Protein AF-A6N4C1-F1 (afdb_monomer_lite)

pLDDT: mean 81.68, std 13.96, range [49.44, 97.88]

InterPro domains:
  IPR003020 Bicarbonate transporter, eukaryotic [PTHR11453] (42-93)
  IPR013769 Band 3 cytoplasmic domain [PF07565] (44-93)
  IPR016152 Phosphotransferase/anion transporter [G3DSA:3.40.930.10] (39-93)
  IPR016152 Phosphotransferase/anion transporter [SSF55804] (44-93)

Organism: Cynomys ludovicianus (NCBI:txid45480)

Foldseek 3Di:
DDQKDKDKDDFDDDDDPDDPPDDPVNVVVCVVVVPDPPDPDDGFIKMWMWGFDDDPNPDTDTDTAWIDGPFIWGQDPPRPDIDDTHHDDDDDD

Secondary structure (DSSP, 8-state):
--SEEEEEEEEE----SS-----HHHHHHHHHHT--TTSPPPPEEEEEEEEEEEETTTEEEEEEEEEEESEEEEBPTTSS-BPPPB---PPP-

Structure (mmCIF, N/CA/C/O backbone):
data_AF-A6N4C1-F1
#
_entry.id   AF-A6N4C1-F1
#
loop_
_atom_site.group_PDB
_atom_site.id
_atom_site.type_symbol
_atom_site.label_atom_id
_atom_site.label_alt_id
_atom_site.label_comp_id
_atom_site.label_asym_id
_atom_site.label_entity_id
_atom_site.label_seq_id
_atom_site.pdbx_PDB_ins_code
_atom_site.Cartn_x
_atom_site.Cartn_y
_atom_site.Cartn_z
_atom_site.occupancy
_atom_site.B_iso_or_equiv
_atom_site.auth_seq_id
_atom_site.auth_comp_id
_atom_site.auth_asym_id
_atom_site.auth_atom_id
_atom_site.pdbx_PDB_model_num
ATOM 1 N N . TRP A 1 1 ? 5.983 7.165 18.664 1.00 49.44 1 TRP A N 1
ATOM 2 C CA . TRP A 1 1 ? 5.996 5.699 18.775 1.00 49.44 1 TRP A CA 1
ATOM 3 C C . TRP A 1 1 ? 5.039 5.196 17.710 1.00 49.44 1 TRP A C 1
ATOM 5 O O . TRP A 1 1 ? 3.843 5.379 17.868 1.00 49.44 1 TRP A O 1
ATOM 15 N N . SER A 1 2 ? 5.558 4.789 16.551 1.00 60.12 2 SER A N 1
ATOM 16 C CA . SER A 1 2 ? 4.728 4.363 15.414 1.00 60.12 2 SER A CA 1
ATOM 17 C C . SER A 1 2 ? 4.056 3.029 15.749 1.00 60.12 2 SER A C 1
ATOM 19 O O . SER A 1 2 ? 4.732 2.147 16.270 1.00 60.12 2 SER A O 1
ATOM 21 N N . SER A 1 3 ? 2.763 2.876 15.450 1.00 80.00 3 SER A N 1
ATOM 22 C CA . SER A 1 3 ? 2.014 1.611 15.599 1.00 80.00 3 SER A CA 1
ATOM 23 C C . SER A 1 3 ? 2.189 0.682 14.390 1.00 80.00 3 SER A C 1
ATOM 25 O O . SER A 1 3 ? 1.417 -0.251 14.193 1.00 80.00 3 SER A O 1
ATOM 27 N N . THR A 1 4 ? 3.175 0.983 13.549 1.00 82.56 4 THR A N 1
ATOM 28 C CA . THR A 1 4 ? 3.333 0.422 12.212 1.00 82.56 4 THR A CA 1
ATOM 29 C C . THR A 1 4 ? 4.796 0.078 11.983 1.00 82.56 4 THR A C 1
ATOM 31 O O . THR A 1 4 ? 5.676 0.899 12.277 1.00 82.56 4 THR A O 1
ATOM 34 N N . PHE A 1 5 ? 5.045 -1.115 11.451 1.00 88.88 5 PHE A N 1
ATOM 35 C CA . PHE A 1 5 ? 6.367 -1.652 11.171 1.00 88.88 5 PHE A CA 1
ATOM 36 C C . PHE A 1 5 ? 6.420 -2.194 9.744 1.00 88.88 5 PHE A C 1
ATOM 38 O O . PHE A 1 5 ? 5.553 -2.948 9.319 1.00 88.88 5 PHE A O 1
ATOM 45 N N . LEU A 1 6 ? 7.437 -1.783 8.991 1.00 87.00 6 LEU A N 1
ATOM 46 C CA . LEU A 1 6 ? 7.612 -2.155 7.590 1.00 87.00 6 LEU A CA 1
ATOM 47 C C . LEU A 1 6 ? 8.786 -3.129 7.496 1.00 87.00 6 LEU A C 1
ATOM 49 O O . LEU A 1 6 ? 9.908 -2.789 7.884 1.00 87.00 6 LEU A O 1
ATOM 53 N N . ARG A 1 7 ? 8.528 -4.345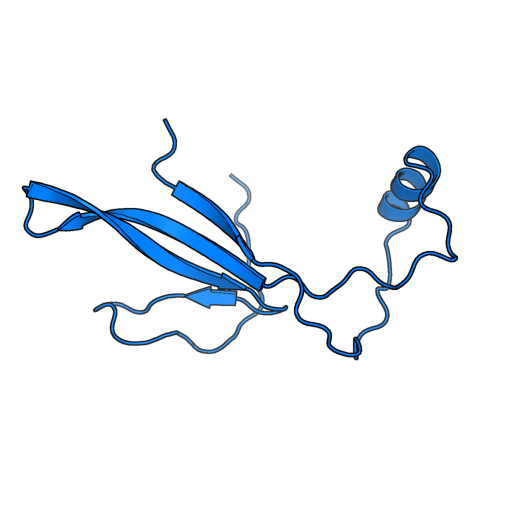 7.012 1.00 88.25 7 ARG A N 1
ATOM 54 C CA . ARG A 1 7 ? 9.522 -5.417 6.895 1.00 88.25 7 ARG A CA 1
ATOM 55 C C . ARG A 1 7 ? 9.866 -5.630 5.435 1.00 88.25 7 ARG A C 1
ATOM 57 O O . ARG A 1 7 ? 9.001 -5.911 4.614 1.00 88.25 7 ARG A O 1
ATOM 64 N N . VAL A 1 8 ? 11.149 -5.512 5.110 1.00 82.88 8 VAL A N 1
ATOM 65 C CA . VAL A 1 8 ? 11.667 -5.902 3.797 1.00 82.88 8 VAL A CA 1
ATOM 66 C C . VAL A 1 8 ? 12.221 -7.310 3.930 1.00 82.88 8 VAL A C 1
ATOM 68 O O . VAL A 1 8 ? 13.199 -7.536 4.647 1.00 82.88 8 VAL A O 1
ATOM 71 N N . VAL A 1 9 ? 11.581 -8.258 3.258 1.00 76.56 9 VAL A N 1
ATOM 72 C CA . VAL A 1 9 ? 12.048 -9.640 3.190 1.00 76.56 9 VAL A CA 1
ATOM 73 C C . VAL A 1 9 ? 13.027 -9.751 2.022 1.00 76.56 9 VAL A C 1
ATOM 75 O O . VAL A 1 9 ? 12.890 -9.070 1.003 1.00 76.56 9 VAL A O 1
ATOM 78 N N . GLN A 1 10 ? 14.059 -10.577 2.203 1.00 65.44 10 GLN A N 1
ATOM 79 C CA . GLN A 1 10 ? 15.150 -10.760 1.248 1.00 65.44 10 GLN A CA 1
ATOM 80 C C . GLN A 1 10 ? 14.666 -11.013 -0.190 1.00 65.44 10 GLN A C 1
ATOM 82 O O . GLN A 1 10 ? 13.576 -11.546 -0.403 1.00 65.44 10 GLN A O 1
ATOM 87 N N . PRO A 1 11 ? 15.485 -10.636 -1.183 1.00 63.25 11 PRO A N 1
ATOM 88 C CA . PRO A 1 11 ? 15.054 -10.586 -2.566 1.00 63.25 11 PRO A CA 1
ATOM 89 C C . PRO A 1 11 ? 14.568 -11.921 -3.127 1.00 63.25 11 PRO A C 1
ATOM 91 O O . PRO A 1 11 ? 15.207 -12.961 -2.962 1.00 63.25 11 PRO A O 1
ATOM 94 N N . VAL A 1 12 ? 13.479 -11.856 -3.892 1.00 59.44 12 VAL A N 1
ATOM 95 C CA . VAL A 1 12 ? 13.037 -12.957 -4.745 1.00 59.44 12 VAL A CA 1
ATOM 96 C C . VAL A 1 12 ? 13.835 -12.864 -6.045 1.00 59.44 12 VAL A C 1
ATOM 98 O O . VAL A 1 12 ? 13.693 -11.904 -6.805 1.00 59.44 12 VAL A O 1
ATOM 101 N N . PHE A 1 13 ? 14.707 -13.837 -6.311 1.00 57.34 13 PHE A N 1
ATOM 102 C CA . PHE A 1 13 ? 15.432 -13.903 -7.581 1.00 57.34 13 PHE A CA 1
ATOM 103 C C . PHE A 1 13 ? 14.446 -14.215 -8.707 1.00 57.34 13 PHE A C 1
ATOM 105 O O . PHE A 1 13 ? 14.009 -15.352 -8.861 1.00 57.34 13 PHE A O 1
ATOM 112 N N . ASN A 1 14 ? 14.072 -13.203 -9.487 1.00 59.06 14 ASN A N 1
ATOM 113 C CA . ASN A 1 14 ? 13.231 -13.388 -10.660 1.00 59.06 14 ASN A CA 1
ATOM 114 C C . ASN A 1 14 ? 13.609 -12.384 -11.754 1.00 59.06 14 ASN A C 1
ATOM 116 O O . ASN A 1 14 ? 13.859 -11.210 -11.475 1.00 59.06 14 ASN A O 1
ATOM 120 N N . HIS A 1 15 ? 13.657 -12.840 -13.007 1.00 54.62 15 HIS A N 1
ATOM 121 C CA . HIS A 1 15 ? 14.031 -12.003 -14.147 1.00 54.62 15 HIS A CA 1
ATOM 122 C C . HIS A 1 15 ? 12.992 -10.889 -14.354 1.00 54.62 15 HIS A C 1
ATOM 124 O O . HIS A 1 15 ? 11.803 -11.146 -14.559 1.00 54.62 15 HIS A O 1
ATOM 130 N N . SER A 1 16 ? 13.429 -9.632 -14.252 1.00 53.84 16 SER A N 1
ATOM 131 C CA . SER A 1 16 ? 12.541 -8.477 -14.374 1.00 53.84 16 SER A CA 1
ATOM 132 C C . SER A 1 16 ? 12.006 -8.351 -15.805 1.00 53.84 16 SER A C 1
ATOM 134 O O . SER A 1 16 ? 12.768 -8.156 -16.744 1.00 53.84 16 SER A O 1
ATOM 136 N N . ILE A 1 17 ? 10.684 -8.437 -15.971 1.00 56.25 17 ILE A N 1
ATOM 137 C CA . ILE A 1 17 ? 9.978 -8.227 -17.251 1.00 56.25 17 ILE A CA 1
ATOM 138 C C . ILE A 1 17 ? 9.763 -6.742 -17.598 1.00 56.25 17 ILE A C 1
ATOM 140 O O . ILE A 1 17 ? 9.233 -6.430 -18.659 1.00 56.25 17 ILE A O 1
ATOM 144 N N . PHE A 1 18 ? 10.160 -5.825 -16.711 1.00 52.09 18 PHE A N 1
ATOM 145 C CA . PHE A 1 18 ? 10.056 -4.383 -16.924 1.00 52.09 18 PHE A CA 1
ATOM 146 C C . PHE A 1 18 ? 11.453 -3.763 -16.888 1.00 52.09 18 PHE A C 1
ATOM 148 O O . PHE A 1 18 ? 12.152 -3.853 -15.876 1.00 52.09 18 PHE A O 1
ATOM 155 N N . THR A 1 19 ? 11.851 -3.119 -17.985 1.00 53.09 19 THR A N 1
ATOM 156 C CA . THR A 1 19 ? 13.009 -2.222 -18.013 1.00 53.09 19 THR A CA 1
ATOM 157 C C . THR A 1 19 ? 12.637 -0.968 -17.227 1.00 53.09 19 THR A C 1
ATOM 159 O O . THR A 1 19 ? 11.675 -0.286 -17.585 1.00 53.09 19 THR A O 1
ATOM 162 N N . SER A 1 20 ? 13.350 -0.672 -16.139 1.00 57.31 20 SER A N 1
ATOM 163 C CA . SER A 1 20 ? 13.112 0.546 -15.361 1.00 57.31 20 SER A CA 1
ATOM 164 C C . SER A 1 20 ? 13.416 1.764 -16.240 1.00 57.31 20 SER A C 1
ATOM 166 O O . SER A 1 20 ? 14.571 2.027 -16.560 1.00 57.31 20 SER A O 1
ATOM 168 N N . ALA A 1 21 ? 12.386 2.488 -16.686 1.00 58.94 21 ALA A N 1
ATOM 169 C CA . ALA A 1 21 ? 12.554 3.800 -17.302 1.00 58.94 21 ALA A CA 1
ATOM 170 C C . ALA A 1 21 ? 12.797 4.794 -16.168 1.00 58.94 21 ALA A C 1
ATOM 172 O O . ALA A 1 21 ? 11.875 5.286 -15.517 1.00 58.94 21 ALA A O 1
ATOM 173 N N . VAL A 1 22 ? 14.064 4.994 -15.851 1.00 64.75 22 VAL A N 1
ATOM 174 C CA . VAL A 1 22 ? 14.466 5.695 -14.644 1.00 64.75 22 VAL A CA 1
ATOM 175 C C . VAL A 1 22 ? 14.485 7.210 -14.911 1.00 64.75 22 VAL A C 1
ATOM 177 O O . VAL A 1 22 ? 15.023 7.658 -15.920 1.00 64.75 22 VAL A O 1
ATOM 180 N N . SER A 1 23 ? 13.882 8.023 -14.037 1.00 72.06 23 SER A N 1
ATOM 181 C CA . SER A 1 23 ? 13.719 9.465 -14.298 1.00 72.06 23 SER A CA 1
ATOM 182 C C . SER A 1 23 ? 15.060 10.232 -14.328 1.00 72.06 23 SER A C 1
ATOM 184 O O . SER A 1 23 ? 16.006 9.835 -13.638 1.00 72.06 23 SER A O 1
ATOM 186 N N . PRO A 1 24 ? 15.149 11.391 -15.018 1.00 77.75 24 PRO A N 1
ATOM 187 C CA . PRO A 1 24 ? 16.368 12.213 -15.034 1.00 77.75 24 PRO A CA 1
ATOM 188 C C . PRO A 1 24 ? 16.805 12.691 -13.642 1.00 77.75 24 PRO A C 1
ATOM 190 O O . PRO A 1 24 ? 17.986 12.910 -13.384 1.00 77.75 24 PRO A O 1
ATOM 193 N N . ALA A 1 25 ? 15.853 12.882 -12.721 1.00 76.69 25 ALA A N 1
ATOM 194 C CA . ALA A 1 25 ? 16.153 13.224 -11.333 1.00 76.69 25 ALA A CA 1
ATOM 195 C C . ALA A 1 25 ? 16.769 12.040 -10.588 1.00 76.69 25 ALA A C 1
ATOM 197 O O . ALA A 1 25 ? 17.779 12.211 -9.909 1.00 76.69 25 ALA A O 1
ATOM 198 N N . ALA A 1 26 ? 16.209 10.844 -10.779 1.00 74.31 26 ALA A N 1
ATOM 199 C CA . ALA A 1 26 ? 16.791 9.628 -10.240 1.00 74.31 26 ALA A CA 1
ATOM 200 C C . ALA A 1 26 ? 18.200 9.400 -10.801 1.00 74.31 26 ALA A C 1
ATOM 202 O O . ALA A 1 26 ? 19.049 8.945 -10.059 1.00 74.31 26 ALA A O 1
ATOM 203 N N . GLU A 1 27 ? 18.478 9.749 -12.064 1.00 74.75 27 GLU A N 1
ATOM 204 C CA . GLU A 1 27 ? 19.801 9.592 -12.711 1.00 74.75 27 GLU A CA 1
ATOM 205 C C . GLU A 1 27 ? 20.904 10.396 -12.038 1.00 74.75 27 GLU A C 1
ATOM 207 O O . GLU A 1 27 ? 21.977 9.876 -11.739 1.00 74.75 27 GLU A O 1
ATOM 212 N N . ARG A 1 28 ? 20.596 11.649 -11.695 1.00 79.44 28 ARG A N 1
ATOM 213 C CA . ARG A 1 28 ? 21.523 12.500 -10.947 1.00 79.44 28 ARG A CA 1
ATOM 214 C C . ARG A 1 28 ? 21.835 11.935 -9.563 1.00 79.44 28 ARG A C 1
ATOM 216 O O . ARG A 1 28 ? 22.958 12.084 -9.101 1.00 79.44 28 ARG A O 1
ATOM 223 N N . ILE A 1 29 ? 20.865 11.292 -8.910 1.00 79.38 29 ILE A N 1
ATOM 224 C CA . ILE A 1 29 ? 21.056 10.700 -7.579 1.00 79.38 29 ILE A CA 1
ATOM 225 C C . ILE A 1 29 ? 21.980 9.478 -7.649 1.00 79.38 29 ILE A C 1
ATOM 227 O O . ILE A 1 29 ? 22.927 9.423 -6.876 1.00 79.38 29 ILE A O 1
ATOM 231 N N . ARG A 1 30 ? 21.782 8.555 -8.599 1.00 74.50 30 ARG A N 1
ATOM 232 C CA . ARG A 1 30 ? 22.661 7.368 -8.783 1.00 74.50 30 ARG A CA 1
ATOM 233 C C . ARG A 1 30 ? 24.102 7.779 -9.062 1.00 74.50 30 ARG A C 1
ATOM 235 O O . ARG A 1 30 ? 25.022 7.230 -8.468 1.00 74.50 30 ARG A O 1
ATOM 242 N N . PHE A 1 31 ? 24.283 8.818 -9.884 1.00 69.75 31 PHE A N 1
ATOM 243 C CA . PHE A 1 31 ? 25.601 9.396 -10.148 1.00 69.75 31 PHE A CA 1
ATOM 244 C C . PHE A 1 31 ? 26.265 9.946 -8.874 1.00 69.75 31 PHE A C 1
ATOM 246 O O . PHE A 1 31 ? 27.446 9.712 -8.645 1.00 69.75 31 PHE A O 1
ATOM 253 N N . ILE A 1 32 ? 25.510 10.645 -8.017 1.00 81.00 32 ILE A N 1
ATOM 254 C CA . ILE A 1 32 ? 26.014 11.157 -6.730 1.00 81.00 32 ILE A CA 1
ATOM 255 C C . ILE A 1 32 ? 26.322 10.015 -5.748 1.00 81.00 32 ILE A C 1
ATOM 257 O O . ILE A 1 32 ? 27.276 10.118 -4.980 1.00 81.00 32 ILE A O 1
ATOM 261 N N . LEU A 1 33 ? 25.526 8.943 -5.765 1.00 78.25 33 LEU A N 1
ATOM 262 C CA . LEU A 1 33 ? 25.695 7.774 -4.898 1.00 78.25 33 LEU A CA 1
ATOM 263 C C . LEU A 1 33 ? 26.786 6.801 -5.384 1.00 78.25 33 LEU A C 1
ATOM 265 O O . LEU A 1 33 ? 27.143 5.893 -4.638 1.00 78.25 33 LEU A O 1
ATOM 269 N N . GLY A 1 34 ? 27.346 6.999 -6.584 1.00 66.81 34 GLY A N 1
ATOM 270 C CA . GLY A 1 34 ? 28.393 6.140 -7.145 1.00 66.81 34 GLY A CA 1
ATOM 271 C C . GLY A 1 34 ? 27.897 4.758 -7.584 1.00 66.81 34 GLY A C 1
ATOM 272 O O . GLY A 1 34 ? 28.689 3.821 -7.641 1.00 66.81 34 GLY A O 1
ATOM 273 N N . GLU A 1 35 ? 26.600 4.611 -7.866 1.00 67.81 35 GLU A N 1
ATOM 274 C CA . GLU A 1 35 ? 26.033 3.369 -8.399 1.00 67.81 35 GLU A CA 1
ATOM 275 C C . GLU A 1 35 ? 26.459 3.226 -9.873 1.00 67.81 35 GLU A C 1
ATOM 277 O O . GLU A 1 35 ? 25.919 3.900 -10.751 1.00 67.81 35 GLU A O 1
ATOM 282 N N . GLU A 1 36 ? 27.482 2.404 -10.142 1.00 65.00 36 GLU A N 1
ATOM 283 C CA . GLU A 1 36 ? 27.939 2.098 -11.504 1.00 65.00 36 GLU A CA 1
ATOM 284 C C . GLU A 1 36 ? 26.877 1.306 -12.291 1.00 65.00 36 GLU A C 1
ATOM 286 O O . GLU A 1 36 ? 26.210 0.409 -11.762 1.00 65.00 36 GLU A O 1
ATOM 291 N N . ASP A 1 37 ? 26.757 1.627 -13.582 1.00 64.88 37 ASP A N 1
ATOM 292 C CA . ASP A 1 37 ? 25.788 1.060 -14.540 1.00 64.88 37 ASP A CA 1
ATOM 293 C C . ASP A 1 37 ? 25.995 -0.452 -14.791 1.00 64.88 37 ASP A C 1
ATOM 295 O O . ASP A 1 37 ? 25.108 -1.134 -15.298 1.00 64.88 37 ASP A O 1
ATOM 299 N N . ASP A 1 38 ? 27.146 -0.997 -14.375 1.00 68.50 38 ASP A N 1
ATOM 300 C CA . ASP A 1 38 ? 27.480 -2.427 -14.445 1.00 68.50 38 ASP A CA 1
ATOM 301 C C . ASP A 1 38 ? 26.928 -3.248 -13.261 1.00 68.50 38 ASP A C 1
ATOM 303 O O . ASP A 1 38 ? 27.109 -4.470 -13.191 1.00 68.50 38 ASP A O 1
ATOM 307 N N . SER A 1 39 ? 26.250 -2.605 -12.304 1.00 66.56 39 SER A N 1
ATOM 308 C CA . SER A 1 39 ? 25.599 -3.311 -11.201 1.00 66.56 39 SER A CA 1
ATOM 309 C C . SER A 1 39 ? 24.391 -4.127 -11.695 1.00 66.56 39 SER A C 1
ATOM 311 O O . SER A 1 39 ? 23.627 -3.682 -12.556 1.00 66.56 39 SER A O 1
ATOM 313 N N . PRO A 1 40 ? 24.184 -5.357 -11.180 1.00 70.56 40 PRO A N 1
ATOM 314 C CA . PRO A 1 40 ? 23.022 -6.148 -11.558 1.00 70.56 40 PRO A CA 1
ATOM 315 C C . PRO A 1 40 ? 21.742 -5.395 -11.196 1.00 70.56 40 PRO A C 1
ATOM 317 O O . PRO A 1 40 ? 21.687 -4.703 -10.177 1.00 70.56 40 PRO A O 1
ATOM 320 N N . ALA A 1 41 ? 20.699 -5.571 -12.015 1.00 71.62 41 ALA A N 1
ATOM 321 C CA . ALA A 1 41 ? 19.405 -4.943 -11.777 1.00 71.62 41 ALA A CA 1
ATOM 322 C C . ALA A 1 41 ? 18.965 -5.130 -10.310 1.00 71.62 41 ALA A C 1
ATOM 324 O O . ALA A 1 41 ? 19.103 -6.245 -9.785 1.00 71.62 41 ALA A O 1
ATOM 325 N N . PRO A 1 42 ? 18.416 -4.082 -9.659 1.00 72.50 42 PRO A N 1
ATOM 326 C CA . PRO A 1 42 ? 17.973 -4.170 -8.278 1.00 72.50 42 PRO A CA 1
ATOM 327 C C . PRO A 1 42 ? 17.043 -5.365 -8.116 1.00 72.50 42 PRO A C 1
ATOM 329 O O . PRO A 1 42 ? 16.141 -5.562 -8.944 1.00 72.50 42 PRO A O 1
ATOM 332 N N . PRO A 1 43 ? 17.255 -6.194 -7.090 1.00 78.00 43 PRO A N 1
ATOM 333 C CA . PRO A 1 43 ? 16.492 -7.408 -6.991 1.00 78.00 43 PRO A CA 1
ATOM 334 C C . PRO A 1 43 ? 15.044 -7.087 -6.611 1.00 78.00 43 PRO A C 1
ATOM 336 O O . PRO A 1 43 ? 14.745 -6.072 -5.977 1.00 78.00 43 PRO A O 1
ATOM 339 N N . GLN A 1 44 ? 14.124 -7.969 -6.995 1.00 83.00 44 GLN A N 1
ATOM 340 C CA . GLN A 1 44 ? 12.725 -7.807 -6.632 1.00 83.00 44 GLN A CA 1
ATOM 341 C C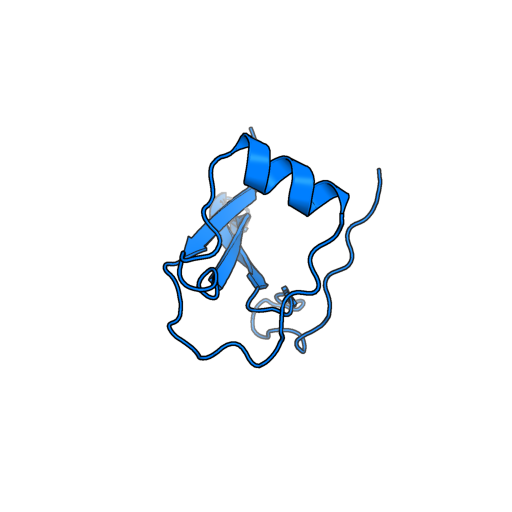 . GLN A 1 44 ? 12.568 -7.970 -5.117 1.00 83.00 44 GLN A C 1
ATOM 343 O O . GLN A 1 44 ? 12.865 -9.029 -4.565 1.00 83.00 44 GLN A O 1
ATOM 348 N N . LEU A 1 45 ? 12.081 -6.920 -4.459 1.00 87.06 45 LEU A N 1
ATOM 349 C CA . LEU A 1 45 ? 11.810 -6.933 -3.028 1.00 87.06 45 LEU A CA 1
ATOM 350 C C . LEU A 1 45 ? 10.391 -7.429 -2.763 1.00 87.06 45 LEU A C 1
ATOM 352 O O . LEU A 1 45 ? 9.446 -7.042 -3.457 1.00 87.06 45 LEU A O 1
ATOM 356 N N . PHE A 1 46 ? 10.267 -8.267 -1.740 1.00 91.44 46 PHE A N 1
ATOM 357 C CA . PHE A 1 46 ? 9.001 -8.525 -1.079 1.00 91.44 46 PHE A CA 1
ATOM 358 C C . PHE A 1 46 ? 8.951 -7.659 0.181 1.00 91.44 46 PHE A C 1
ATOM 360 O O . PHE A 1 46 ? 9.928 -7.559 0.927 1.00 91.44 46 PHE A O 1
ATOM 367 N N . THR A 1 47 ? 7.854 -6.941 0.367 1.00 94.75 47 THR A N 1
ATOM 368 C CA . THR A 1 47 ? 7.694 -5.988 1.467 1.00 94.75 47 THR A CA 1
ATOM 369 C C . THR A 1 47 ? 6.372 -6.246 2.161 1.00 94.75 47 THR A C 1
ATOM 371 O O . THR A 1 47 ? 5.369 -6.424 1.484 1.00 94.75 47 THR A O 1
ATOM 374 N N . GLU A 1 48 ? 6.371 -6.237 3.486 1.00 95.62 48 GLU A N 1
ATOM 375 C CA . GLU A 1 48 ? 5.194 -6.449 4.330 1.00 95.62 48 GLU A CA 1
ATOM 376 C C . GLU A 1 48 ? 5.022 -5.254 5.276 1.00 95.62 48 GLU A C 1
ATOM 378 O O . GLU A 1 48 ? 6.000 -4.630 5.711 1.00 95.62 48 GLU A O 1
ATOM 383 N N . LEU A 1 49 ? 3.771 -4.926 5.581 1.00 96.06 49 LEU A N 1
ATOM 384 C CA . LEU A 1 49 ? 3.368 -3.925 6.557 1.00 96.06 49 LEU A CA 1
ATOM 385 C C . LEU A 1 49 ? 2.650 -4.628 7.701 1.00 96.06 49 LEU A C 1
ATOM 387 O O . LEU A 1 49 ? 1.574 -5.185 7.497 1.00 96.06 49 LEU A O 1
ATOM 391 N N . ASP A 1 50 ? 3.220 -4.525 8.894 1.00 95.62 50 ASP A N 1
ATOM 392 C CA . ASP A 1 50 ? 2.608 -4.987 10.130 1.00 95.62 50 ASP A CA 1
ATOM 393 C C . ASP A 1 50 ? 2.071 -3.789 10.923 1.00 95.62 50 ASP A C 1
ATOM 395 O O . ASP A 1 50 ? 2.763 -2.782 11.121 1.00 95.62 50 ASP A O 1
ATOM 399 N N . GLU A 1 51 ? 0.852 -3.911 11.440 1.00 94.38 51 GLU A N 1
ATOM 400 C CA . GLU A 1 51 ? 0.261 -2.967 12.388 1.00 94.38 51 GLU A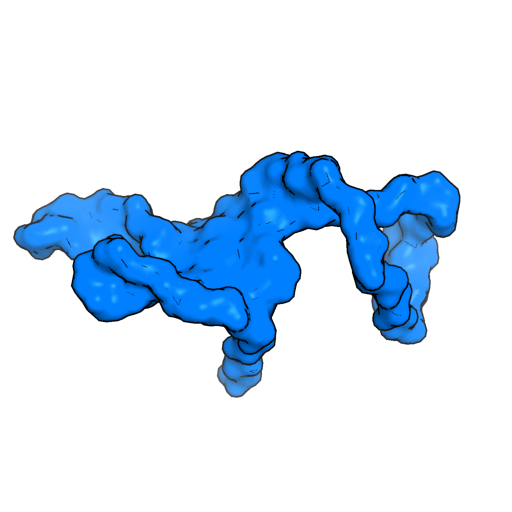 CA 1
ATOM 401 C C . GLU A 1 51 ? 0.082 -3.628 13.752 1.00 94.38 51 GLU A C 1
ATOM 403 O O . GLU A 1 51 ? -0.297 -4.794 13.860 1.00 94.38 51 GLU A O 1
ATOM 408 N N . LEU A 1 52 ? 0.360 -2.873 14.813 1.00 93.75 52 LEU A N 1
ATOM 409 C CA . LEU A 1 52 ? 0.139 -3.316 16.182 1.00 93.75 52 LEU A CA 1
ATOM 410 C C . LEU A 1 52 ? -1.343 -3.127 16.535 1.00 93.75 52 LEU A C 1
ATOM 412 O O . LEU A 1 52 ? -1.797 -1.998 16.733 1.00 93.75 52 LEU A O 1
ATOM 416 N N . LEU A 1 53 ? -2.093 -4.226 16.613 1.00 89.44 53 LEU A N 1
ATOM 417 C CA . LEU A 1 53 ? -3.540 -4.244 16.831 1.00 89.44 53 LEU A CA 1
ATOM 418 C C . LEU A 1 53 ? -3.891 -4.968 18.135 1.00 89.44 53 LEU A C 1
ATOM 420 O O . LEU A 1 53 ? -3.247 -5.944 18.510 1.00 89.44 53 LEU A O 1
ATOM 424 N N . ALA A 1 54 ? -4.944 -4.508 18.813 1.00 89.19 54 ALA A N 1
ATOM 425 C CA . ALA A 1 54 ? -5.472 -5.193 19.988 1.00 89.19 54 ALA A CA 1
ATOM 426 C C . ALA A 1 54 ? -6.229 -6.472 19.591 1.00 89.19 54 ALA A C 1
ATOM 428 O O . ALA A 1 54 ? -7.043 -6.465 18.664 1.00 89.19 54 ALA A O 1
ATOM 429 N N . VAL A 1 55 ? -6.004 -7.549 20.338 1.00 84.25 55 VAL A N 1
ATOM 430 C CA . VAL A 1 55 ? -6.713 -8.828 20.254 1.00 84.25 55 VAL A CA 1
ATOM 431 C C . VAL A 1 55 ? -7.531 -9.001 21.520 1.00 84.25 55 VAL A C 1
ATOM 433 O O . VAL A 1 55 ? -7.023 -8.839 22.631 1.00 84.25 55 VAL A O 1
ATOM 436 N N . ASP A 1 56 ? -8.834 -9.217 21.339 1.00 84.69 56 ASP A N 1
ATOM 437 C CA . ASP A 1 56 ? -9.822 -9.377 22.413 1.00 84.69 56 ASP A CA 1
ATOM 438 C C . ASP A 1 56 ? -9.780 -8.277 23.495 1.00 84.69 56 ASP A C 1
ATOM 440 O O . ASP A 1 56 ? -10.209 -8.462 24.631 1.00 84.69 56 ASP A O 1
ATOM 444 N N . GLY A 1 57 ? -9.273 -7.093 23.133 1.00 81.81 57 GLY A N 1
ATOM 445 C CA . GLY A 1 57 ? -9.185 -5.926 24.009 1.00 81.81 57 GLY A CA 1
ATOM 446 C C . GLY A 1 57 ? -8.123 -6.000 25.111 1.00 81.81 57 GLY A C 1
ATOM 447 O O . GLY A 1 57 ? -8.108 -5.111 25.961 1.00 81.81 57 GLY A O 1
ATOM 448 N N . GLN A 1 58 ? -7.242 -7.007 25.117 1.00 81.06 58 GLN A N 1
ATOM 449 C CA . GLN A 1 58 ? -6.213 -7.165 26.156 1.00 81.06 58 GLN A CA 1
ATOM 450 C C . GLN A 1 58 ? -4.788 -7.189 25.610 1.00 81.06 58 GLN A C 1
ATOM 452 O O . GLN A 1 58 ? -3.944 -6.440 26.104 1.00 81.06 58 GLN A O 1
ATOM 457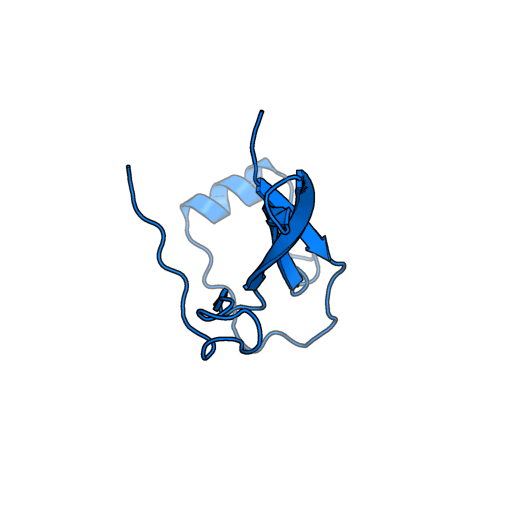 N N . GLU A 1 59 ? -4.505 -8.038 24.624 1.00 89.88 59 GLU A N 1
ATOM 458 C CA . GLU A 1 59 ? -3.142 -8.243 24.126 1.00 89.88 59 GLU A CA 1
ATOM 459 C C . GLU A 1 59 ? -2.914 -7.471 22.827 1.00 89.88 59 GLU A C 1
ATOM 461 O O . GLU A 1 59 ? -3.814 -7.342 22.002 1.00 89.88 59 GLU A O 1
ATOM 466 N N . MET A 1 60 ? -1.713 -6.918 22.653 1.00 92.19 60 MET A N 1
ATOM 467 C CA . MET A 1 60 ? -1.327 -6.231 21.420 1.00 92.19 60 MET A CA 1
ATOM 468 C C . MET A 1 60 ? -0.488 -7.181 20.575 1.00 92.19 60 MET A C 1
ATOM 470 O O . MET A 1 60 ? 0.549 -7.662 21.032 1.00 92.19 60 MET A O 1
ATOM 474 N N . GLU A 1 61 ? -0.901 -7.399 19.334 1.00 92.06 61 GLU A N 1
ATOM 475 C CA . GLU A 1 61 ? -0.211 -8.270 18.388 1.00 92.06 61 GLU A CA 1
ATOM 476 C C . GLU A 1 61 ? 0.130 -7.510 17.111 1.00 92.06 61 GLU A C 1
ATOM 478 O O . GLU A 1 61 ? -0.649 -6.684 16.633 1.00 92.06 61 GLU A O 1
ATOM 483 N N . TRP A 1 62 ? 1.297 -7.805 16.542 1.00 93.88 62 TRP A N 1
ATOM 484 C CA . TRP A 1 62 ? 1.634 -7.365 15.193 1.00 93.88 62 TRP A CA 1
ATOM 485 C C . TRP A 1 62 ? 0.884 -8.236 14.195 1.00 93.88 62 TRP A C 1
ATOM 487 O O . TRP A 1 62 ? 1.049 -9.457 14.191 1.00 93.88 62 TRP A O 1
ATOM 497 N N . LYS A 1 63 ? 0.059 -7.607 13.364 1.00 92.25 63 LYS A N 1
ATOM 498 C CA . LYS A 1 63 ? -0.700 -8.271 12.310 1.00 92.25 63 LYS A CA 1
ATOM 499 C C . LYS A 1 63 ? -0.330 -7.661 10.973 1.00 92.25 63 LYS A C 1
ATOM 501 O O . LYS A 1 63 ? -0.375 -6.442 10.826 1.00 92.25 63 LYS A O 1
ATOM 506 N N . GLU A 1 64 ? 0.001 -8.517 10.017 1.00 94.81 64 GLU A N 1
ATOM 507 C CA . GLU A 1 64 ? 0.216 -8.112 8.632 1.00 94.81 64 GLU A CA 1
ATOM 508 C C . GLU A 1 64 ? -1.083 -7.493 8.092 1.00 94.81 64 GLU A C 1
ATOM 510 O O . GLU A 1 64 ? -2.154 -8.096 8.197 1.00 94.81 64 GLU A O 1
ATOM 515 N N . THR A 1 65 ? -1.013 -6.278 7.548 1.00 95.62 65 THR A N 1
ATOM 516 C CA . THR A 1 65 ? -2.169 -5.560 6.980 1.00 95.62 65 THR A CA 1
ATOM 517 C C . THR A 1 65 ? -2.040 -5.334 5.479 1.00 95.62 65 THR A C 1
ATOM 519 O O . THR A 1 65 ? -3.054 -5.207 4.783 1.00 95.62 65 THR A O 1
ATOM 522 N N . ALA A 1 66 ? -0.814 -5.327 4.953 1.00 96.81 66 ALA A N 1
ATOM 523 C CA . ALA A 1 66 ? -0.546 -5.173 3.531 1.00 96.81 66 ALA A CA 1
ATOM 524 C C . ALA A 1 66 ? 0.802 -5.781 3.128 1.00 96.81 66 ALA A C 1
ATOM 526 O O . ALA A 1 66 ? 1.727 -5.863 3.934 1.00 96.81 66 ALA A O 1
ATOM 527 N N . ARG A 1 67 ? 0.924 -6.151 1.852 1.00 96.94 67 ARG A N 1
ATOM 528 C CA . ARG A 1 67 ? 2.161 -6.666 1.262 1.00 96.94 67 ARG A CA 1
ATOM 529 C C . ARG A 1 67 ? 2.351 -6.214 -0.177 1.00 96.94 67 ARG A C 1
ATOM 531 O O . ARG A 1 67 ? 1.388 -5.935 -0.894 1.00 96.94 67 ARG A O 1
ATOM 538 N N . TRP A 1 68 ? 3.606 -6.173 -0.609 1.00 95.94 68 TRP A N 1
ATOM 539 C CA . TRP A 1 68 ? 4.004 -5.708 -1.928 1.00 95.94 68 TRP A CA 1
ATOM 540 C C . TRP A 1 68 ? 5.013 -6.637 -2.586 1.00 95.94 68 TRP A C 1
ATOM 542 O O . TRP A 1 68 ? 6.078 -6.935 -2.044 1.00 95.94 68 TRP A O 1
ATOM 552 N N . ILE A 1 69 ? 4.702 -6.997 -3.829 1.00 93.00 69 ILE A N 1
ATOM 553 C CA . ILE A 1 69 ? 5.650 -7.525 -4.808 1.00 93.00 69 ILE A CA 1
ATOM 554 C C . ILE A 1 69 ? 5.284 -6.964 -6.185 1.00 93.00 69 ILE A C 1
ATOM 556 O O . ILE A 1 69 ? 4.487 -7.535 -6.925 1.00 93.00 69 ILE A O 1
ATOM 560 N N . LYS A 1 70 ? 5.845 -5.796 -6.531 1.00 89.19 70 LYS A N 1
ATOM 561 C CA . LYS A 1 70 ? 5.425 -4.914 -7.654 1.00 89.19 70 LYS A CA 1
ATOM 562 C C . LYS A 1 70 ? 4.005 -4.339 -7.518 1.00 89.19 70 LYS A C 1
ATOM 564 O O . LYS A 1 70 ? 3.810 -3.168 -7.822 1.00 89.19 70 LYS A O 1
ATOM 569 N N . PHE A 1 71 ? 3.049 -5.136 -7.059 1.00 94.75 71 PHE A N 1
ATOM 570 C CA . PHE A 1 71 ? 1.672 -4.755 -6.763 1.00 94.75 71 PHE A CA 1
ATOM 571 C C . PHE A 1 71 ? 1.405 -4.859 -5.264 1.00 94.75 71 PHE A C 1
ATOM 573 O O . PHE A 1 71 ? 2.069 -5.631 -4.577 1.00 94.75 71 PHE A O 1
ATOM 580 N N . GLU A 1 72 ? 0.444 -4.074 -4.794 1.00 97.75 72 GLU A N 1
ATOM 581 C CA . GLU A 1 72 ? -0.080 -4.068 -3.432 1.00 97.75 72 GLU A CA 1
ATOM 582 C C . GLU A 1 72 ? -1.217 -5.083 -3.290 1.00 97.75 72 GLU A C 1
ATOM 584 O O . GLU A 1 72 ? -2.110 -5.157 -4.138 1.00 97.75 72 GLU A O 1
ATOM 589 N N . GLU A 1 73 ? -1.205 -5.825 -2.190 1.00 97.88 73 GLU A N 1
ATOM 590 C CA . GLU A 1 73 ? -2.331 -6.608 -1.692 1.00 97.88 73 GLU A CA 1
ATOM 591 C C . GLU A 1 73 ? -2.568 -6.215 -0.230 1.00 97.88 73 GLU A C 1
ATOM 593 O O . GLU A 1 73 ? -1.631 -6.115 0.558 1.00 97.88 73 GLU A O 1
ATOM 598 N N . LYS A 1 74 ? -3.827 -5.982 0.135 1.00 97.44 74 LYS A N 1
ATOM 599 C CA . LYS A 1 74 ? -4.261 -5.647 1.504 1.00 97.44 74 LYS A CA 1
ATOM 600 C C . LYS A 1 74 ? -5.122 -6.748 2.089 1.00 97.44 74 LYS A C 1
ATOM 602 O O . LYS A 1 74 ? -5.890 -7.362 1.338 1.00 97.44 74 LYS A O 1
ATOM 607 N N . VAL A 1 75 ? -5.037 -6.936 3.401 1.00 96.50 75 VAL A N 1
ATOM 608 C CA . VAL A 1 75 ? -5.948 -7.805 4.150 1.00 96.50 75 VAL A CA 1
ATOM 609 C C . VAL A 1 75 ? -7.365 -7.227 4.088 1.00 96.50 75 VAL A C 1
ATOM 611 O O . VAL A 1 75 ? -7.586 -6.043 4.341 1.00 96.50 75 VAL A O 1
ATOM 614 N N . GLU A 1 76 ? -8.333 -8.057 3.708 1.00 94.25 76 GLU A N 1
ATOM 615 C CA . GLU A 1 76 ? -9.747 -7.689 3.663 1.00 94.25 76 GLU A CA 1
ATOM 616 C C . GLU A 1 76 ? -10.380 -7.704 5.062 1.00 94.25 76 GLU A C 1
ATOM 618 O O . GLU A 1 76 ? -9.859 -8.284 6.020 1.00 94.25 76 GLU A O 1
ATOM 623 N N . GLN A 1 77 ? -11.556 -7.084 5.182 1.00 87.75 77 GLN A N 1
ATOM 624 C CA . GLN A 1 77 ? -12.329 -7.115 6.419 1.00 87.75 77 GLN A CA 1
ATOM 625 C C . GLN A 1 77 ? -12.574 -8.566 6.863 1.00 87.75 77 GLN A C 1
ATOM 627 O O . GLN A 1 77 ? -13.074 -9.384 6.095 1.00 87.75 77 GLN A O 1
ATOM 632 N N . GLY A 1 78 ? -12.233 -8.871 8.116 1.00 84.25 78 GLY A N 1
ATOM 633 C CA . GLY A 1 78 ? -12.336 -10.220 8.680 1.00 84.25 78 GLY A CA 1
ATOM 634 C C . GLY A 1 78 ? -11.030 -11.020 8.662 1.00 84.25 78 GLY A C 1
ATOM 635 O O . GLY A 1 78 ? -10.969 -12.044 9.327 1.00 84.25 78 GLY A O 1
ATOM 636 N N . GLY A 1 79 ? -9.972 -10.557 7.985 1.00 85.31 79 GLY A N 1
ATOM 637 C CA . GLY A 1 79 ? -8.621 -11.120 8.132 1.00 85.31 79 GLY A CA 1
ATOM 638 C C . GLY A 1 79 ? -8.341 -12.419 7.369 1.00 85.31 79 GLY A C 1
ATOM 639 O O . GLY A 1 79 ? -7.214 -12.898 7.375 1.00 85.31 79 GLY A O 1
ATOM 640 N N . GLU A 1 80 ? -9.337 -12.998 6.697 1.00 89.00 80 GLU A N 1
ATOM 641 C CA . GLU A 1 80 ? -9.216 -14.323 6.064 1.00 89.00 80 GLU A CA 1
ATOM 642 C C . GLU A 1 80 ? -8.823 -14.270 4.582 1.00 89.00 80 GLU A C 1
ATOM 644 O O . GLU A 1 80 ? -8.625 -15.308 3.944 1.00 89.00 80 GLU A O 1
ATOM 649 N N . ARG A 1 81 ? -8.772 -13.073 3.990 1.00 95.06 81 ARG A N 1
ATOM 650 C CA . ARG A 1 81 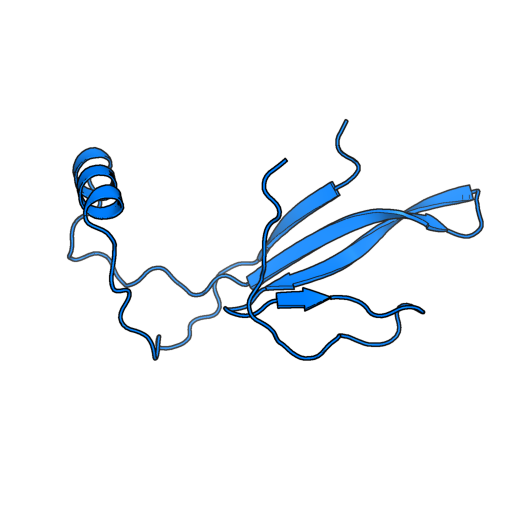? -8.597 -12.894 2.546 1.00 95.06 81 ARG A CA 1
ATOM 651 C C . ARG A 1 81 ? -7.682 -11.724 2.234 1.00 95.06 81 ARG A C 1
ATOM 653 O O . ARG A 1 81 ? -7.718 -10.696 2.901 1.00 95.06 81 ARG A O 1
ATOM 660 N N . TRP A 1 82 ? -6.909 -11.893 1.169 1.00 97.50 82 TRP A N 1
ATOM 661 C CA . TRP A 1 82 ? -6.177 -10.820 0.512 1.00 97.50 82 TRP A CA 1
ATOM 662 C C . TRP A 1 82 ? -7.019 -10.262 -0.632 1.00 97.50 82 TRP A C 1
ATOM 664 O O . TRP A 1 82 ? -7.644 -11.018 -1.380 1.00 97.50 82 TRP A O 1
ATOM 674 N N . SER A 1 83 ? -7.001 -8.943 -0.786 1.00 97.75 83 SER A N 1
ATOM 675 C CA . SER A 1 83 ? -7.530 -8.274 -1.975 1.00 97.75 83 SER A CA 1
ATOM 676 C C . SER A 1 83 ? -6.765 -8.683 -3.238 1.00 97.75 83 SER A C 1
ATOM 678 O O . SER A 1 83 ? -5.666 -9.234 -3.185 1.00 97.75 83 SER A O 1
ATOM 680 N N . LYS A 1 84 ? -7.341 -8.394 -4.411 1.00 97.50 84 LYS A N 1
ATOM 681 C CA . LYS A 1 84 ? -6.637 -8.579 -5.687 1.00 97.50 84 LYS A CA 1
ATOM 682 C C . LYS A 1 84 ? -5.414 -7.649 -5.772 1.00 97.50 84 LYS A C 1
ATOM 684 O O . LYS A 1 84 ? -5.509 -6.500 -5.327 1.00 97.50 84 LYS A O 1
ATOM 689 N N . PRO A 1 85 ? -4.319 -8.086 -6.419 1.00 97.38 85 PRO A N 1
ATOM 690 C CA . PRO A 1 85 ? -3.142 -7.249 -6.616 1.00 97.38 85 PRO A CA 1
ATOM 691 C C . PRO A 1 85 ? -3.505 -5.983 -7.397 1.00 97.38 85 PRO A C 1
ATOM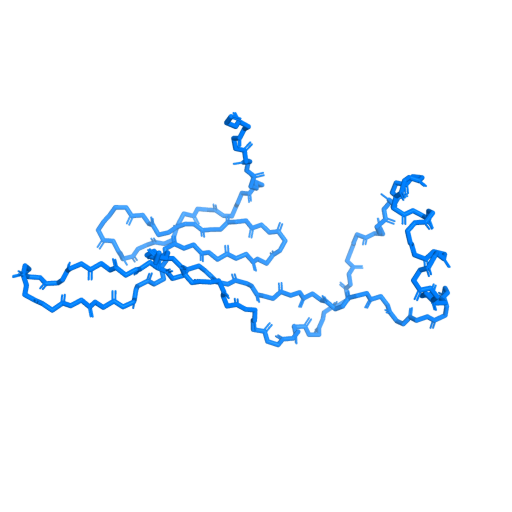 693 O O . PRO A 1 85 ? -4.151 -6.053 -8.447 1.00 97.38 85 PRO A O 1
ATOM 696 N N . HIS A 1 86 ? -3.089 -4.825 -6.889 1.00 97.19 86 HIS A N 1
ATOM 697 C CA . HIS A 1 86 ? -3.361 -3.521 -7.492 1.00 97.19 86 HIS A CA 1
ATOM 698 C C . HIS A 1 86 ? -2.154 -2.582 -7.409 1.00 97.19 86 HIS A C 1
ATOM 700 O O . HIS A 1 86 ? -1.184 -2.828 -6.697 1.00 97.19 86 HIS A O 1
ATOM 706 N N . VAL A 1 87 ? -2.178 -1.509 -8.201 1.00 97.31 87 VAL A N 1
ATOM 707 C CA . VAL A 1 87 ? -1.149 -0.464 -8.125 1.00 97.31 87 VAL A CA 1
ATOM 708 C C . VAL A 1 87 ? -1.425 0.386 -6.888 1.00 97.31 87 VAL A C 1
ATOM 710 O O . VAL A 1 87 ? -2.522 0.927 -6.756 1.00 97.31 87 VAL A O 1
ATOM 713 N N . ALA A 1 88 ? -0.433 0.504 -6.005 1.00 94.56 88 ALA A N 1
ATOM 714 C CA . ALA A 1 88 ? -0.553 1.298 -4.790 1.00 94.56 88 ALA A CA 1
ATOM 715 C C . ALA A 1 88 ? -0.770 2.783 -5.110 1.00 94.56 88 ALA A C 1
ATOM 717 O O . ALA A 1 88 ? -0.100 3.352 -5.976 1.00 94.56 88 ALA A O 1
ATOM 718 N N . THR A 1 89 ? -1.661 3.431 -4.363 1.00 95.50 89 THR A N 1
ATOM 719 C CA . THR A 1 89 ? -1.859 4.885 -4.412 1.00 95.50 89 THR A CA 1
ATOM 720 C C . THR A 1 89 ? -1.592 5.476 -3.039 1.00 95.50 89 THR A C 1
ATOM 722 O O . THR A 1 89 ? -2.252 5.108 -2.067 1.00 95.50 89 THR A O 1
ATOM 725 N N . LEU A 1 90 ? -0.649 6.410 -2.959 1.00 92.62 90 LEU A N 1
ATOM 726 C CA . LEU A 1 90 ? -0.362 7.145 -1.732 1.00 92.62 90 LEU A CA 1
ATOM 727 C C . LEU A 1 90 ? -1.124 8.469 -1.734 1.00 92.62 90 LEU A C 1
ATOM 729 O O . LEU A 1 90 ? -1.198 9.150 -2.757 1.00 92.62 90 LEU A O 1
ATOM 733 N N . SER A 1 91 ? -1.681 8.827 -0.582 1.00 90.12 91 SER A N 1
ATOM 734 C CA . SER A 1 91 ? -2.288 10.143 -0.387 1.00 90.12 91 SER A CA 1
ATOM 735 C C . SER A 1 91 ? -1.207 11.162 -0.038 1.00 90.12 91 SER A C 1
ATOM 737 O O . SER A 1 91 ? -0.301 10.862 0.738 1.00 90.12 91 SER A O 1
ATOM 739 N N . LEU A 1 92 ? -1.317 12.368 -0.591 1.00 92.62 92 LEU A N 1
ATOM 740 C CA . LEU A 1 92 ? -0.539 13.521 -0.146 1.00 92.62 92 LEU A CA 1
ATOM 741 C C . LEU A 1 92 ? -1.327 14.215 0.975 1.00 92.62 92 LEU A C 1
ATOM 743 O O . LEU A 1 92 ? -2.485 14.571 0.755 1.00 92.62 92 LEU A O 1
ATOM 747 N N . HIS A 1 93 ? -0.723 14.352 2.155 1.00 80.69 93 HIS A N 1
ATOM 748 C CA . HIS A 1 93 ? -1.321 14.986 3.336 1.00 80.69 93 HIS A CA 1
ATOM 749 C C . HIS A 1 93 ? -0.812 16.419 3.521 1.00 80.69 93 HIS A C 1
ATOM 751 O O . HIS A 1 93 ? 0.344 16.686 3.122 1.00 80.69 93 HIS A O 1
#

Sequence (93 aa):
WSSTFLRVVQPVFNHSIFTSAVSPAAERIRFILGEEDDSPAPPQLFTELDELLAVDGQEMEWKETARWIKFEEKVEQGGERWSKPHVATLSLH

Radius of gyration: 17.42 Å; chains: 1; bounding box: 41×29×44 Å